Protein AF-A0A5D2TF31-F1 (afdb_monomer_lite)

Sequence (70 aa):
LFYWVSSDPHLRCQQLYSLCEKTIVSISAGKYWAATATAIGDVYMWDGRKSMDKPPIATRLHRVKGKKIP

Secondary structure (DSSP, 8-state):
------S-TT------GGGTT--EEEEEE-SSEEEEEETTS-EEEEES-S-TTS---PEEE---------

Foldseek 3Di:
DDDDDDPDPPDDDDDAVVCPPFAWDDWDDDPFKIWTATPVGWIWMWTPPDDPVDHTHIDIDDDDPPDPDD

Ra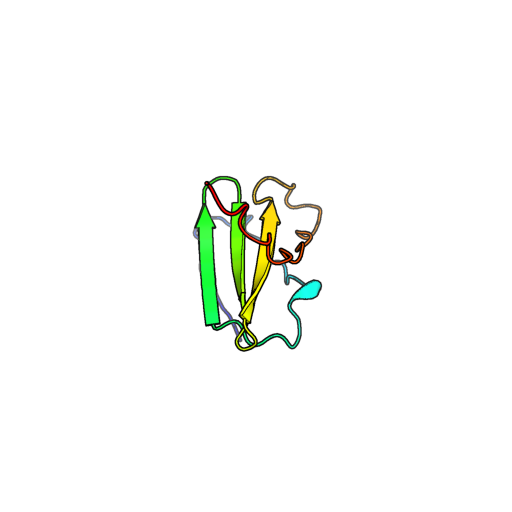dius of gyration: 14.85 Å; chains: 1; bounding box: 28×46×35 Å

Structure (mmCIF, N/CA/C/O backbone):
data_AF-A0A5D2TF31-F1
#
_entry.id   AF-A0A5D2TF31-F1
#
loop_
_atom_site.group_PDB
_atom_site.id
_atom_site.type_symbol
_atom_site.label_atom_id
_atom_site.label_alt_id
_atom_site.label_comp_id
_atom_site.label_asym_id
_atom_site.label_entity_id
_atom_site.label_seq_id
_atom_site.pdbx_PDB_ins_code
_atom_site.Cartn_x
_atom_site.Cartn_y
_atom_site.Cartn_z
_atom_site.occupancy
_atom_site.B_iso_or_equiv
_atom_site.auth_seq_id
_atom_site.auth_comp_id
_atom_site.auth_asym_id
_atom_site.auth_atom_id
_atom_site.pdbx_PDB_model_num
ATOM 1 N N . LEU A 1 1 ? -6.829 -15.440 -6.491 1.00 46.44 1 LEU A N 1
ATOM 2 C CA . LEU A 1 1 ? -5.670 -15.724 -7.364 1.00 46.44 1 LEU A CA 1
ATOM 3 C C . LEU A 1 1 ? -5.296 -14.414 -8.054 1.00 46.44 1 LEU A C 1
ATOM 5 O O . LEU A 1 1 ? -6.081 -13.943 -8.863 1.00 46.44 1 LEU A O 1
ATOM 9 N N . PHE A 1 2 ? -4.191 -13.773 -7.667 1.00 56.09 2 PHE A N 1
ATOM 10 C CA . PHE A 1 2 ? -3.682 -12.584 -8.361 1.00 56.09 2 PHE A CA 1
ATOM 11 C C . PHE A 1 2 ? -2.625 -13.066 -9.356 1.00 56.09 2 PHE A C 1
ATOM 13 O O . PHE A 1 2 ? -1.638 -13.659 -8.927 1.00 56.09 2 PHE A O 1
ATOM 20 N N . TYR A 1 3 ? -2.840 -12.874 -10.657 1.00 55.50 3 TYR A N 1
ATOM 21 C CA . TYR A 1 3 ? -1.811 -13.113 -11.668 1.00 55.50 3 TYR A CA 1
ATOM 22 C C . TYR A 1 3 ? -1.444 -11.781 -12.311 1.00 55.50 3 TYR A C 1
ATOM 24 O O . TYR A 1 3 ? -2.302 -10.930 -12.545 1.00 55.50 3 TYR A O 1
ATOM 32 N N . TRP A 1 4 ? -0.156 -11.589 -12.556 1.00 65.94 4 TRP A N 1
ATOM 33 C CA . TRP A 1 4 ? 0.365 -10.428 -13.258 1.00 65.94 4 TRP A CA 1
ATOM 34 C C . TRP A 1 4 ? 1.360 -10.934 -14.292 1.00 65.94 4 TRP A C 1
ATOM 36 O O . TRP A 1 4 ? 2.173 -11.805 -13.986 1.00 65.94 4 TRP A O 1
ATOM 46 N N . VAL A 1 5 ? 1.260 -10.432 -15.520 1.00 67.12 5 VAL A N 1
ATOM 47 C CA . VAL A 1 5 ? 2.170 -10.795 -16.608 1.00 67.12 5 VAL A CA 1
ATOM 48 C C . VAL A 1 5 ? 3.130 -9.633 -16.792 1.00 67.12 5 VAL A C 1
ATOM 50 O O . VAL A 1 5 ? 2.722 -8.541 -17.177 1.00 67.12 5 VAL A O 1
ATOM 53 N N . SER A 1 6 ? 4.397 -9.878 -16.479 1.00 75.69 6 SER A N 1
ATOM 54 C CA . SER A 1 6 ? 5.494 -8.947 -16.722 1.00 75.69 6 SER A CA 1
ATOM 55 C C . SER A 1 6 ? 6.335 -9.451 -17.879 1.00 75.69 6 SER A C 1
ATOM 57 O O . SER A 1 6 ? 6.605 -10.648 -17.958 1.00 75.69 6 SER A O 1
ATOM 59 N N . SER A 1 7 ? 6.812 -8.543 -18.729 1.00 82.88 7 SER A N 1
ATOM 60 C CA . SER A 1 7 ? 7.872 -8.861 -19.694 1.00 82.88 7 SER A CA 1
ATOM 61 C C . SER A 1 7 ? 9.227 -9.090 -19.015 1.00 82.88 7 SER A C 1
ATOM 63 O O . SER A 1 7 ? 10.146 -9.587 -19.657 1.00 82.88 7 SER A O 1
ATOM 65 N N . ASP A 1 8 ? 9.366 -8.712 -17.739 1.00 81.69 8 ASP A N 1
ATOM 66 C CA . ASP A 1 8 ? 10.566 -8.961 -16.943 1.00 81.69 8 ASP A CA 1
ATOM 67 C C . ASP A 1 8 ? 10.525 -10.379 -16.333 1.00 81.69 8 ASP A C 1
ATOM 69 O O . ASP A 1 8 ? 9.739 -10.613 -15.406 1.00 81.69 8 ASP A O 1
ATOM 73 N N . PRO A 1 9 ? 11.371 -11.319 -16.804 1.00 77.62 9 PRO A N 1
ATOM 74 C CA . PRO A 1 9 ? 11.420 -12.691 -16.297 1.00 77.62 9 PRO A CA 1
ATOM 75 C C . PRO A 1 9 ? 11.982 -12.785 -14.871 1.00 77.62 9 PRO A C 1
ATOM 77 O O . PRO A 1 9 ? 11.879 -13.837 -14.237 1.00 77.62 9 PRO A O 1
ATOM 80 N N . HIS A 1 10 ? 12.586 -11.713 -14.353 1.00 78.69 10 HIS A N 1
ATOM 81 C CA . HIS A 1 10 ? 13.103 -11.648 -12.990 1.00 78.69 10 HIS A CA 1
ATOM 82 C C . HIS A 1 10 ? 12.101 -11.052 -12.002 1.00 78.69 10 HIS A C 1
ATOM 84 O O . HIS A 1 10 ? 12.392 -11.018 -10.801 1.00 78.69 10 HIS A O 1
ATOM 90 N N . LEU A 1 11 ? 10.920 -10.625 -12.463 1.00 75.38 11 LEU A N 1
ATOM 91 C CA . LEU A 1 11 ? 9.897 -10.105 -11.572 1.00 75.38 11 LEU A CA 1
ATOM 92 C C . LEU A 1 11 ? 9.433 -11.199 -10.604 1.00 75.38 11 LEU A C 1
ATOM 94 O O . LEU A 1 11 ? 8.895 -12.232 -10.998 1.00 75.38 11 LEU A O 1
ATOM 98 N N . ARG A 1 12 ? 9.588 -10.932 -9.307 1.00 74.69 12 ARG A N 1
ATOM 99 C CA . ARG A 1 12 ? 9.056 -11.780 -8.239 1.00 74.69 12 ARG A CA 1
ATOM 100 C C . ARG A 1 12 ? 7.985 -11.020 -7.479 1.00 74.69 12 ARG A C 1
ATOM 102 O O . ARG A 1 12 ? 8.246 -9.956 -6.922 1.00 74.69 12 ARG A O 1
ATOM 109 N N . CYS A 1 13 ? 6.787 -11.586 -7.411 1.00 76.38 13 CYS A N 1
ATOM 110 C CA . CYS A 1 13 ? 5.761 -11.089 -6.506 1.00 76.38 13 CYS A CA 1
ATOM 111 C C . CYS A 1 13 ? 6.087 -11.549 -5.082 1.00 76.38 13 CYS A C 1
ATOM 113 O O . CYS A 1 13 ? 6.258 -12.741 -4.834 1.00 76.38 13 CYS A O 1
ATOM 115 N N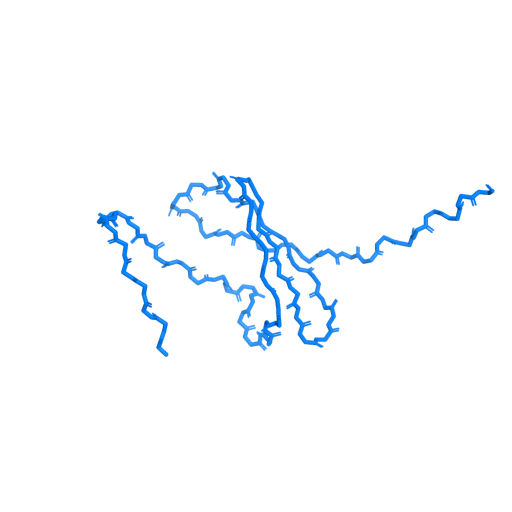 . GLN A 1 14 ? 6.151 -10.608 -4.143 1.00 77.25 14 GLN A N 1
ATOM 116 C CA . GLN A 1 14 ? 6.305 -10.905 -2.721 1.00 77.25 14 GLN A CA 1
ATOM 117 C C . GLN A 1 14 ? 5.079 -10.407 -1.967 1.00 77.25 14 GLN A C 1
ATOM 119 O O . GLN A 1 14 ? 4.645 -9.269 -2.146 1.00 77.25 14 GLN A O 1
ATOM 124 N N . GLN A 1 15 ? 4.513 -11.269 -1.125 1.00 79.81 15 GLN A N 1
ATOM 125 C CA . GLN A 1 15 ? 3.380 -10.904 -0.290 1.00 79.81 15 GLN A CA 1
ATOM 126 C C . GLN A 1 15 ? 3.845 -10.048 0.889 1.00 79.81 15 GLN A C 1
ATOM 128 O O . GLN A 1 15 ? 4.801 -10.384 1.590 1.00 79.81 15 GLN A O 1
ATOM 133 N N . LEU A 1 16 ? 3.130 -8.951 1.135 1.00 83.12 16 LEU A N 1
ATOM 134 C CA . LEU A 1 16 ? 3.387 -8.091 2.280 1.00 83.12 16 LEU A CA 1
ATOM 135 C C . LEU A 1 16 ? 2.669 -8.652 3.510 1.00 83.12 16 LEU A C 1
ATOM 137 O O . LEU A 1 16 ? 1.509 -8.336 3.764 1.00 83.12 16 LEU A O 1
ATOM 141 N N . TYR A 1 17 ? 3.356 -9.510 4.268 1.00 82.44 17 TYR A N 1
ATOM 142 C CA . TYR A 1 17 ? 2.745 -10.259 5.372 1.00 82.44 17 TYR A CA 1
ATOM 143 C C . TYR A 1 17 ? 2.060 -9.375 6.424 1.00 82.44 17 TYR A C 1
ATOM 145 O O . TYR A 1 17 ? 0.995 -9.731 6.915 1.00 82.44 17 TYR A O 1
ATOM 153 N N . SER A 1 18 ? 2.592 -8.182 6.708 1.00 81.31 18 SER A N 1
ATOM 154 C CA . SER A 1 18 ? 1.985 -7.218 7.644 1.00 81.31 18 SER A CA 1
ATOM 155 C C . SER A 1 18 ? 0.601 -6.703 7.220 1.00 81.31 18 SER A C 1
ATOM 157 O O . SER A 1 18 ? -0.104 -6.102 8.033 1.00 81.31 18 SER A O 1
ATOM 159 N N . LEU A 1 19 ? 0.223 -6.900 5.953 1.00 86.81 19 LEU A N 1
ATOM 160 C CA . LEU A 1 19 ? -1.083 -6.536 5.405 1.00 86.81 19 LEU A CA 1
ATOM 161 C C . LEU A 1 19 ? -2.026 -7.730 5.241 1.00 86.81 19 LEU A C 1
ATOM 163 O O . LEU A 1 19 ? -3.139 -7.545 4.749 1.00 86.81 19 LEU A O 1
ATOM 167 N N . CYS A 1 20 ? -1.618 -8.936 5.647 1.00 86.19 20 CY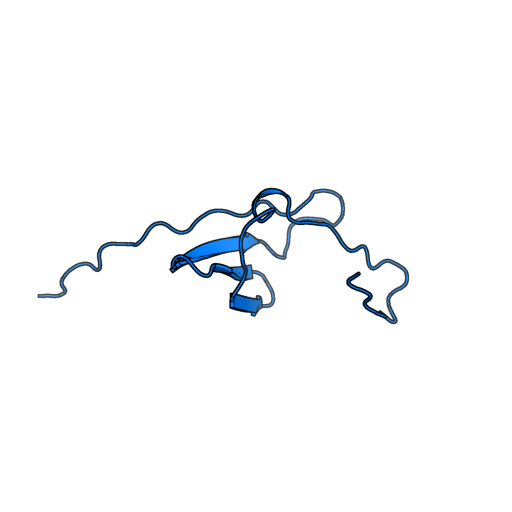S A N 1
ATOM 168 C CA . CYS A 1 20 ? -2.534 -10.073 5.661 1.00 86.19 20 CYS A CA 1
ATOM 169 C C . CYS A 1 20 ? -3.768 -9.733 6.497 1.00 86.19 20 CYS A C 1
ATOM 171 O O . CYS A 1 20 ? -3.673 -9.013 7.492 1.00 86.19 20 CYS A O 1
ATOM 173 N N . GLU A 1 21 ? -4.925 -10.220 6.047 1.00 88.50 21 GLU A N 1
ATOM 174 C CA . GLU A 1 21 ? -6.228 -10.024 6.701 1.00 88.50 21 GLU A CA 1
ATOM 175 C C . GLU A 1 21 ? -6.717 -8.564 6.746 1.00 88.50 21 GLU A C 1
ATOM 177 O O . GLU A 1 21 ? -7.815 -8.286 7.228 1.00 88.50 21 GLU A O 1
ATOM 182 N N . LYS A 1 22 ? -5.959 -7.609 6.192 1.00 91.31 22 LYS A N 1
ATOM 183 C CA . LYS A 1 22 ? -6.406 -6.222 6.054 1.00 91.31 22 LYS A CA 1
ATOM 184 C C . LYS A 1 22 ? -7.148 -6.056 4.740 1.00 91.31 22 LYS A C 1
ATOM 186 O O . LYS A 1 22 ? -6.623 -6.345 3.668 1.00 91.31 22 LYS A O 1
ATOM 191 N N . THR A 1 23 ? -8.360 -5.514 4.816 1.00 94.62 23 THR A N 1
ATOM 192 C CA . THR A 1 23 ? -9.081 -5.086 3.614 1.00 94.62 23 THR A CA 1
ATOM 193 C C . THR A 1 23 ? -8.441 -3.807 3.103 1.00 94.62 23 THR A C 1
ATOM 195 O O . THR A 1 23 ? -8.552 -2.758 3.738 1.00 94.62 23 THR A O 1
ATOM 198 N N . ILE A 1 24 ? -7.749 -3.906 1.974 1.00 94.19 24 ILE A N 1
ATOM 199 C CA . ILE A 1 24 ? -7.124 -2.774 1.299 1.00 94.19 24 ILE A CA 1
ATOM 200 C C . ILE A 1 24 ? -8.154 -2.090 0.401 1.00 94.19 24 ILE A C 1
ATOM 202 O O . ILE A 1 24 ? -8.760 -2.742 -0.444 1.00 94.19 24 ILE A O 1
ATOM 206 N N . VAL A 1 25 ? -8.340 -0.780 0.577 1.00 95.75 25 VAL A N 1
ATOM 207 C CA . VAL A 1 25 ? -9.300 0.021 -0.210 1.00 95.75 25 VAL A CA 1
ATOM 208 C C . VAL A 1 25 ? -8.622 0.977 -1.187 1.00 95.75 25 VAL A C 1
ATOM 210 O O . VAL A 1 25 ? -9.262 1.459 -2.114 1.00 95.75 25 VAL A O 1
ATOM 213 N N . SER A 1 26 ? -7.331 1.267 -0.996 1.00 94.44 26 SER A N 1
ATOM 214 C CA . SER A 1 26 ? -6.561 2.118 -1.905 1.00 94.44 26 SER A CA 1
ATOM 215 C C . SER A 1 26 ? -5.067 1.811 -1.834 1.00 94.44 26 SER A C 1
ATOM 217 O O . SER A 1 26 ? -4.536 1.487 -0.767 1.00 94.44 26 SER A O 1
ATOM 219 N N . ILE A 1 27 ? -4.385 1.919 -2.974 1.00 93.56 27 ILE A N 1
ATOM 220 C CA . ILE A 1 27 ? -2.940 1.729 -3.123 1.00 93.56 27 ILE A CA 1
ATOM 221 C C . ILE A 1 27 ? -2.392 2.912 -3.925 1.00 93.56 27 ILE A C 1
ATOM 223 O O . ILE A 1 27 ? -2.983 3.319 -4.922 1.00 93.56 27 ILE A O 1
ATOM 227 N N . SER A 1 28 ? -1.248 3.444 -3.501 1.00 94.00 28 SER A N 1
ATOM 228 C CA . SER A 1 28 ? -0.474 4.444 -4.235 1.00 94.00 28 SER A CA 1
ATOM 229 C C . SER A 1 28 ? 0.984 4.004 -4.302 1.00 94.00 28 SER A C 1
ATOM 231 O O . SER A 1 28 ? 1.544 3.552 -3.303 1.00 94.00 28 SER A O 1
ATOM 233 N N . ALA A 1 29 ? 1.602 4.120 -5.475 1.00 91.44 29 ALA A N 1
ATOM 234 C CA . ALA A 1 29 ? 2.979 3.707 -5.708 1.00 91.44 29 ALA A CA 1
ATOM 235 C C . ALA A 1 29 ? 3.748 4.813 -6.434 1.00 91.44 29 AL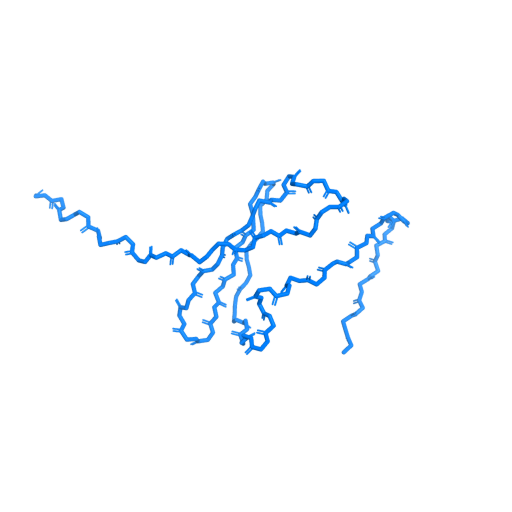A A C 1
ATOM 237 O O . ALA A 1 29 ? 3.301 5.340 -7.451 1.00 91.44 29 ALA A O 1
ATOM 238 N N . GLY A 1 30 ? 4.919 5.152 -5.906 1.00 88.62 30 GLY A N 1
ATOM 239 C CA . GLY A 1 30 ? 5.873 6.072 -6.509 1.00 88.62 30 GLY A CA 1
ATOM 240 C C . GLY A 1 30 ? 7.254 5.438 -6.632 1.00 88.6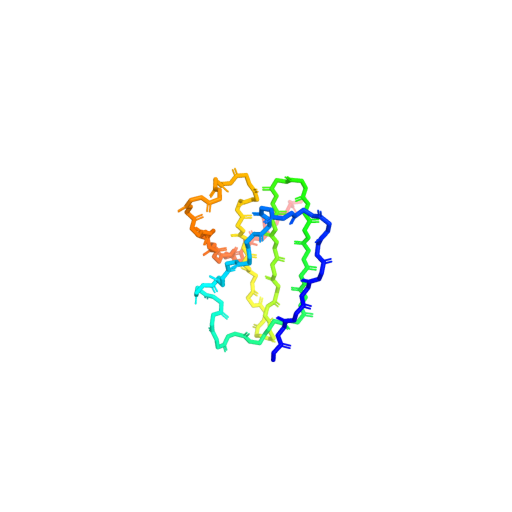2 30 GLY A C 1
ATOM 241 O O . GLY A 1 30 ? 7.496 4.328 -6.165 1.00 88.62 30 GLY A O 1
ATOM 242 N N . LYS A 1 31 ? 8.197 6.183 -7.218 1.00 85.75 31 LYS A N 1
ATOM 243 C CA . LYS A 1 31 ? 9.562 5.705 -7.512 1.00 85.75 31 LYS A CA 1
ATOM 244 C C . LYS A 1 31 ? 10.301 5.108 -6.302 1.00 85.75 31 LYS A C 1
ATOM 246 O O . LYS A 1 31 ? 11.146 4.240 -6.470 1.00 85.75 31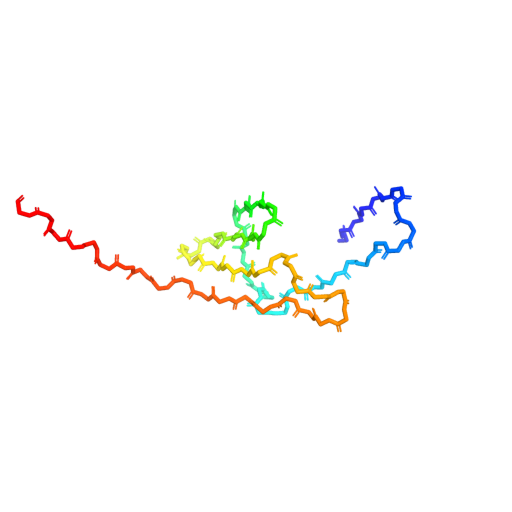 LYS A O 1
ATOM 251 N N . TYR A 1 32 ? 10.019 5.605 -5.099 1.00 87.38 32 TYR A N 1
ATOM 252 C CA . TYR A 1 32 ? 10.748 5.238 -3.880 1.00 87.38 32 TYR A CA 1
ATOM 253 C C . TYR A 1 32 ? 9.857 4.765 -2.738 1.00 87.38 32 TYR A C 1
ATOM 255 O O . TYR A 1 32 ? 10.364 4.241 -1.757 1.00 87.38 32 TYR A O 1
ATOM 263 N N . TRP A 1 33 ? 8.552 4.988 -2.829 1.00 89.44 33 TRP A N 1
ATOM 264 C CA . TRP A 1 33 ? 7.629 4.747 -1.731 1.00 89.44 33 TRP A CA 1
ATOM 265 C C . TRP A 1 33 ? 6.333 4.195 -2.279 1.00 89.44 33 TRP A C 1
ATOM 267 O O . TRP A 1 33 ? 5.835 4.670 -3.300 1.00 89.44 33 TRP A O 1
ATOM 277 N N . ALA A 1 34 ? 5.775 3.239 -1.557 1.00 91.94 34 ALA A N 1
ATOM 278 C CA . ALA A 1 34 ? 4.417 2.785 -1.759 1.00 91.94 34 ALA A CA 1
ATOM 279 C C . ALA A 1 34 ? 3.628 2.952 -0.461 1.00 91.94 34 ALA A C 1
ATOM 281 O O . ALA A 1 34 ? 4.181 2.914 0.644 1.00 91.94 34 ALA A O 1
ATOM 282 N N . ALA A 1 35 ? 2.335 3.193 -0.621 1.00 93.56 35 ALA A N 1
ATOM 283 C CA . ALA A 1 35 ? 1.401 3.433 0.456 1.00 93.56 35 ALA A CA 1
ATOM 284 C C . ALA A 1 35 ? 0.093 2.693 0.193 1.00 93.56 35 ALA A C 1
ATOM 286 O O . ALA A 1 35 ? -0.321 2.511 -0.953 1.00 93.56 35 ALA A O 1
ATOM 287 N N . THR A 1 36 ? -0.593 2.308 1.261 1.00 94.69 36 THR A N 1
ATOM 288 C CA . THR A 1 36 ? -1.929 1.727 1.161 1.00 94.69 36 THR A CA 1
ATOM 289 C C . THR A 1 36 ? -2.819 2.174 2.305 1.00 94.69 36 THR A C 1
ATOM 291 O O . THR A 1 36 ? -2.342 2.368 3.425 1.00 94.69 36 THR A O 1
ATOM 294 N N . ALA A 1 37 ? -4.108 2.331 2.013 1.00 94.75 37 ALA A N 1
ATOM 295 C CA . ALA A 1 37 ? -5.144 2.586 2.999 1.00 94.75 37 ALA A CA 1
ATOM 296 C C . ALA A 1 37 ? -6.017 1.340 3.170 1.00 94.75 37 ALA A C 1
ATOM 298 O O . ALA A 1 37 ? -6.404 0.685 2.196 1.00 94.75 37 ALA A O 1
ATOM 299 N N . THR A 1 38 ? -6.343 1.033 4.418 1.00 94.50 38 THR A N 1
ATOM 300 C CA . THR A 1 38 ? -7.250 -0.057 4.784 1.00 94.50 38 THR A CA 1
ATOM 301 C C . THR A 1 38 ? -8.680 0.450 4.975 1.00 94.50 38 THR A C 1
ATOM 303 O O . THR A 1 38 ? -8.896 1.639 5.210 1.00 94.50 38 THR A O 1
ATOM 306 N N . ALA A 1 39 ? -9.660 -0.454 4.939 1.00 94.88 39 ALA A N 1
ATOM 307 C CA . ALA A 1 39 ? -11.076 -0.132 5.143 1.00 94.88 39 ALA A CA 1
ATOM 308 C C . ALA A 1 39 ? -11.377 0.514 6.509 1.00 94.88 39 ALA A C 1
ATOM 310 O O . ALA A 1 39 ? -12.332 1.272 6.632 1.00 94.88 39 ALA A O 1
ATOM 311 N N . ILE A 1 40 ? -10.547 0.251 7.523 1.00 93.19 40 ILE A N 1
ATOM 312 C CA . ILE A 1 40 ? -10.676 0.837 8.868 1.00 93.19 40 ILE A CA 1
ATOM 313 C C . ILE A 1 40 ? -9.934 2.176 9.015 1.00 93.19 40 ILE A C 1
ATOM 315 O O . ILE A 1 40 ? -9.847 2.721 10.113 1.00 93.19 40 ILE A O 1
ATOM 319 N N . GLY A 1 41 ? -9.381 2.710 7.923 1.00 91.50 41 GLY A N 1
ATOM 320 C CA . GLY A 1 41 ? -8.715 4.013 7.893 1.00 91.50 41 GLY A CA 1
ATOM 321 C C . GLY A 1 41 ? -7.228 3.996 8.255 1.00 91.50 41 GLY A C 1
ATOM 322 O O . GLY A 1 41 ? -6.605 5.056 8.285 1.00 91.50 41 GLY A O 1
ATOM 323 N N . ASP A 1 42 ? -6.629 2.825 8.493 1.00 92.62 42 ASP A N 1
ATOM 324 C CA . ASP A 1 42 ? -5.181 2.734 8.699 1.00 92.62 42 ASP A CA 1
ATOM 325 C C . ASP A 1 42 ? -4.422 2.941 7.397 1.00 92.62 42 ASP A C 1
ATOM 327 O O . ASP A 1 42 ? -4.768 2.341 6.378 1.00 92.62 42 ASP A O 1
ATOM 331 N N . VAL A 1 43 ? -3.348 3.727 7.467 1.00 93.06 43 VAL A N 1
ATOM 332 C CA . VAL A 1 43 ? -2.417 3.938 6.359 1.00 93.06 43 VAL A CA 1
ATOM 333 C C . VAL A 1 43 ? -1.099 3.247 6.674 1.00 93.06 43 VAL A C 1
ATOM 335 O O . VAL A 1 43 ? -0.542 3.416 7.759 1.00 93.06 43 VAL A O 1
ATOM 338 N N . TYR A 1 44 ? -0.586 2.488 5.715 1.00 93.00 44 TYR A N 1
ATOM 339 C CA . TYR A 1 44 ? 0.724 1.849 5.783 1.00 93.00 44 TYR A CA 1
ATOM 340 C C . TYR A 1 44 ? 1.609 2.364 4.657 1.00 93.00 44 TYR A C 1
ATOM 342 O O . TYR A 1 44 ? 1.120 2.619 3.558 1.00 93.00 44 TYR A O 1
ATOM 350 N N . MET A 1 45 ? 2.908 2.487 4.922 1.00 93.31 45 MET A N 1
ATOM 351 C CA . MET A 1 45 ? 3.916 2.865 3.933 1.00 93.31 45 MET A CA 1
ATOM 352 C C . MET A 1 45 ? 5.130 1.948 4.001 1.00 93.31 45 MET A C 1
ATOM 354 O O . MET A 1 45 ? 5.518 1.500 5.080 1.00 93.31 45 MET A O 1
ATOM 358 N N . TRP A 1 46 ? 5.743 1.688 2.850 1.00 90.94 46 TRP A N 1
ATOM 359 C CA . TRP A 1 46 ? 6.989 0.934 2.747 1.00 90.94 46 TRP A CA 1
ATOM 360 C C . TRP A 1 46 ? 7.891 1.503 1.652 1.00 90.94 46 TRP A C 1
ATOM 362 O O . TRP A 1 46 ? 7.430 2.106 0.679 1.00 90.94 46 TRP A O 1
ATOM 372 N N . ASP A 1 47 ? 9.194 1.319 1.848 1.00 87.75 47 ASP A N 1
ATOM 373 C CA . ASP A 1 47 ? 10.228 1.726 0.899 1.00 87.75 47 ASP A CA 1
ATOM 374 C C . ASP A 1 47 ? 10.206 0.803 -0.328 1.00 87.75 47 ASP A C 1
ATOM 376 O O . ASP A 1 47 ? 10.268 -0.422 -0.196 1.00 87.75 47 ASP A O 1
ATOM 380 N N . GLY A 1 48 ? 10.126 1.403 -1.515 1.00 77.75 48 GLY A N 1
ATOM 381 C CA . GLY A 1 48 ? 10.185 0.712 -2.804 1.00 77.75 48 GLY A CA 1
ATOM 382 C C . GLY A 1 48 ? 11.611 0.417 -3.282 1.00 77.75 48 GLY A C 1
ATOM 383 O O . GLY A 1 48 ? 11.778 -0.252 -4.295 1.00 77.75 48 GLY A O 1
ATOM 384 N N . ARG A 1 49 ? 12.642 0.914 -2.581 1.00 72.19 49 ARG A N 1
ATOM 385 C CA . ARG A 1 49 ? 14.061 0.724 -2.929 1.00 72.19 49 ARG A CA 1
ATOM 386 C C . ARG A 1 49 ? 14.703 -0.514 -2.309 1.00 72.19 49 ARG A C 1
ATOM 388 O O . ARG A 1 49 ? 15.822 -0.850 -2.696 1.00 72.19 49 ARG A O 1
ATOM 395 N N . LYS A 1 50 ? 14.076 -1.159 -1.316 1.00 61.84 50 LYS A N 1
ATOM 396 C CA . LYS A 1 50 ? 14.693 -2.315 -0.643 1.00 61.84 50 LYS A CA 1
ATOM 397 C C . LYS A 1 50 ? 14.824 -3.492 -1.613 1.00 61.84 50 LYS A C 1
ATOM 399 O O . LYS A 1 50 ? 13.903 -3.771 -2.372 1.00 61.84 50 LYS A O 1
ATOM 404 N N . SER A 1 51 ? 16.007 -4.118 -1.594 1.00 58.47 51 SER A N 1
ATOM 405 C CA . SER A 1 51 ? 16.438 -5.127 -2.566 1.00 58.47 51 SER A CA 1
ATOM 406 C C . SER A 1 51 ? 15.442 -6.277 -2.683 1.00 58.47 51 SER A C 1
ATOM 408 O O . SER A 1 51 ? 14.782 -6.637 -1.708 1.00 58.47 51 SER A O 1
ATOM 410 N N . MET A 1 52 ? 15.388 -6.889 -3.871 1.00 62.97 52 MET A N 1
ATOM 411 C CA . MET A 1 52 ? 14.523 -8.038 -4.171 1.00 62.97 52 MET A CA 1
ATOM 412 C C . MET A 1 52 ? 14.733 -9.239 -3.228 1.00 62.97 52 MET A C 1
ATOM 414 O O . MET A 1 52 ? 13.938 -10.175 -3.244 1.00 62.97 52 MET A O 1
ATOM 418 N N . ASP A 1 53 ? 15.772 -9.221 -2.394 1.00 67.81 53 ASP A N 1
ATOM 419 C CA . ASP A 1 53 ? 16.124 -10.303 -1.474 1.00 67.81 53 ASP A CA 1
ATOM 420 C C . ASP A 1 53 ? 15.389 -10.223 -0.135 1.00 67.81 53 ASP A C 1
ATOM 422 O O . ASP A 1 53 ? 15.353 -11.209 0.603 1.00 67.81 53 ASP A O 1
ATOM 426 N N . LYS A 1 54 ? 14.825 -9.060 0.219 1.00 73.00 54 LYS A N 1
ATOM 427 C CA . LYS A 1 54 ? 14.132 -8.872 1.498 1.00 73.00 54 LYS A CA 1
ATOM 428 C C . LYS A 1 54 ? 12.712 -8.369 1.267 1.00 73.00 54 LYS A C 1
ATOM 430 O O . LYS A 1 54 ? 12.545 -7.354 0.591 1.00 73.00 54 LYS A O 1
ATOM 435 N N . PRO A 1 55 ? 11.700 -9.005 1.883 1.00 75.00 55 PRO A N 1
ATOM 436 C CA . PRO A 1 55 ? 10.335 -8.523 1.780 1.00 75.00 55 PRO A CA 1
ATOM 437 C C . PRO A 1 55 ? 10.225 -7.088 2.306 1.00 75.00 55 PRO A C 1
ATOM 439 O O . PRO A 1 55 ? 10.910 -6.730 3.277 1.00 75.00 55 PRO A O 1
ATOM 442 N N . PRO A 1 56 ? 9.375 -6.247 1.688 1.00 80.06 56 PRO A N 1
ATOM 443 C CA . PRO A 1 56 ? 9.183 -4.894 2.171 1.00 80.06 56 PRO A CA 1
ATOM 444 C C . PRO A 1 56 ? 8.603 -4.939 3.587 1.00 80.06 56 PRO A C 1
ATOM 446 O O . PRO A 1 56 ? 7.846 -5.839 3.950 1.00 80.06 56 PRO A O 1
ATOM 449 N N . ILE A 1 57 ? 8.962 -3.954 4.405 1.00 85.69 57 ILE A N 1
ATOM 450 C CA . ILE A 1 57 ? 8.443 -3.829 5.769 1.00 85.69 57 ILE A CA 1
ATOM 451 C C . ILE A 1 57 ? 7.460 -2.667 5.766 1.00 85.69 57 ILE A C 1
ATOM 453 O O . ILE A 1 57 ? 7.860 -1.523 5.548 1.00 85.69 57 ILE A O 1
ATOM 457 N N . ALA A 1 58 ? 6.181 -2.974 5.977 1.00 89.75 58 ALA A N 1
ATOM 458 C CA . ALA A 1 58 ? 5.128 -1.974 6.060 1.00 89.75 58 ALA A CA 1
ATOM 459 C C . ALA A 1 58 ? 5.113 -1.323 7.444 1.00 89.75 58 ALA A C 1
ATOM 461 O O . ALA A 1 58 ? 4.891 -1.992 8.454 1.00 89.75 58 ALA A O 1
ATOM 462 N N . THR A 1 59 ? 5.276 -0.006 7.481 1.00 91.38 59 THR A N 1
ATOM 463 C CA . THR A 1 59 ? 5.151 0.795 8.699 1.00 91.38 59 THR A CA 1
ATOM 464 C C . THR A 1 59 ? 3.786 1.469 8.710 1.00 91.38 59 THR A C 1
ATOM 466 O O . THR A 1 59 ? 3.430 2.167 7.758 1.00 91.38 59 THR A O 1
ATOM 469 N N . ARG A 1 60 ? 3.009 1.278 9.783 1.00 91.19 60 ARG A N 1
ATOM 470 C CA . ARG A 1 60 ? 1.749 2.008 9.981 1.00 91.19 60 ARG A CA 1
ATOM 471 C C . ARG A 1 60 ? 2.065 3.477 10.249 1.00 91.19 60 ARG A C 1
ATOM 473 O O . ARG A 1 60 ? 2.813 3.797 11.171 1.00 91.19 60 ARG A O 1
ATOM 480 N N . LEU A 1 61 ? 1.472 4.367 9.467 1.00 89.38 61 LEU A N 1
ATOM 481 C CA . LEU A 1 61 ? 1.506 5.794 9.734 1.00 89.38 61 LEU A CA 1
ATOM 482 C C . LEU A 1 61 ? 0.508 6.117 10.840 1.00 89.38 61 LEU A C 1
ATOM 484 O O . LEU A 1 61 ? -0.706 6.008 10.669 1.00 89.38 61 LEU A O 1
ATOM 488 N N . HIS A 1 62 ? 1.029 6.544 11.983 1.00 84.94 62 HIS A N 1
ATOM 489 C CA . HIS A 1 62 ? 0.198 7.119 13.027 1.00 84.94 62 HIS A CA 1
ATOM 490 C C . HIS A 1 62 ? -0.242 8.521 12.615 1.00 84.94 62 HIS A C 1
ATOM 492 O O . HIS A 1 62 ? 0.531 9.293 12.045 1.00 84.94 62 HIS A O 1
ATOM 498 N N . ARG A 1 63 ? -1.497 8.859 12.922 1.00 70.00 63 ARG A N 1
ATOM 499 C CA . ARG A 1 63 ? -2.045 10.190 12.667 1.00 70.00 63 ARG A CA 1
ATOM 500 C C . ARG A 1 63 ? -1.163 11.231 13.354 1.00 70.00 63 ARG A C 1
ATOM 502 O O . ARG A 1 63 ? -1.137 11.317 14.580 1.00 70.00 63 ARG A O 1
ATOM 509 N N . VAL A 1 64 ? -0.479 12.049 12.563 1.00 62.72 64 VAL A N 1
ATOM 510 C CA . VAL A 1 64 ? 0.149 13.264 13.073 1.00 62.72 64 VAL A CA 1
ATOM 511 C C . VAL A 1 64 ? -1.004 14.190 13.455 1.00 62.72 64 VAL A C 1
ATOM 513 O O . VAL A 1 64 ? -1.786 14.593 12.593 1.00 62.72 64 VAL A O 1
ATOM 516 N N . LYS A 1 65 ? -1.179 14.488 14.750 1.00 60.31 65 LYS A N 1
ATOM 517 C CA . LYS A 1 65 ? -2.048 15.602 15.150 1.00 60.31 65 LYS A CA 1
ATOM 518 C C . LYS A 1 65 ? -1.470 16.839 14.471 1.00 60.31 65 LYS A C 1
ATOM 520 O O . LYS A 1 65 ? -0.351 17.233 14.787 1.00 60.31 65 LYS A O 1
ATOM 525 N N . GLY A 1 66 ? -2.197 17.391 13.501 1.00 52.91 66 GLY A N 1
ATOM 526 C CA . GLY A 1 66 ? -1.792 18.615 12.825 1.00 52.91 66 GLY A CA 1
ATOM 527 C C . GLY A 1 66 ? -1.469 19.668 13.877 1.00 52.91 66 GLY A C 1
ATOM 528 O O . GLY A 1 66 ? -2.276 19.922 14.774 1.00 52.91 66 GLY A O 1
ATOM 529 N N . LYS A 1 67 ? -0.265 20.235 13.803 1.00 56.72 67 LYS A N 1
ATOM 530 C CA . LYS A 1 67 ? 0.086 21.430 14.563 1.00 56.72 67 LYS A CA 1
ATOM 531 C C . LYS A 1 67 ? -0.962 22.474 14.167 1.00 56.72 67 LYS A C 1
ATOM 533 O O . LYS A 1 67 ? -1.047 22.801 12.986 1.00 56.72 67 LYS A O 1
ATOM 538 N N . LYS A 1 68 ? -1.807 22.923 15.106 1.00 49.16 68 LYS A N 1
ATOM 539 C CA . LYS A 1 68 ? -2.630 24.120 14.887 1.00 49.16 68 LYS A CA 1
ATOM 540 C C . LYS A 1 68 ? -1.642 25.225 14.532 1.00 49.16 68 LYS A C 1
ATOM 542 O O . LYS A 1 68 ? -0.813 25.589 15.363 1.00 49.16 68 LYS A O 1
ATOM 547 N N . ILE A 1 69 ? -1.658 25.641 13.275 1.00 60.97 69 ILE A N 1
ATOM 548 C CA . ILE A 1 69 ? -0.947 26.831 12.834 1.00 60.97 69 ILE A CA 1
ATOM 549 C C . ILE A 1 69 ? -1.762 27.991 13.435 1.00 60.97 69 ILE A C 1
ATOM 551 O O . ILE A 1 69 ? -2.984 27.964 13.259 1.00 60.97 69 ILE A O 1
ATOM 555 N N . PRO A 1 70 ? -1.155 28.873 14.249 1.00 62.12 70 PRO A N 1
ATOM 556 C CA . PRO A 1 70 ? -1.854 30.018 14.827 1.00 62.12 70 PRO A CA 1
ATOM 557 C C . PRO A 1 70 ? -2.370 30.971 13.747 1.00 62.12 70 PRO A C 1
ATOM 559 O O . PRO A 1 70 ? -1.732 31.042 12.671 1.00 62.12 70 PRO A O 1
#

pLDDT: mean 80.23, std 13.42, range [46.44, 95.75]

Organism: Gossypium mustelinum (NCBI:txid34275)